Protein 3L7X (pdb70)

CATH classification: 3.30.428.10

Nearest PDB structures (foldseek):
  3l7x-assembly1_A-2  TM=1.004E+00  e=4.216E-31  Streptococcus mutans UA159
  1y23-assembly3_E  TM=9.661E-01  e=1.108E-16  Bacillus subtilis
  3imi-assembly2_C  TM=9.534E-01  e=1.727E-16  Bacillus anthracis str. 'Ames Ancestor'
  3ksv-assembly1_A-2  TM=8.614E-01  e=6.954E-13  Leishmania major
  2fit-assembly1_A-2  TM=7.431E-01  e=1.059E-08  Homo sapiens

InterPro domains:
  IPR001310 Histidine triad (HIT) protein [PR00332] (5-21)
  IPR001310 Histidine triad (HIT) protein [PR00332] (26-44)
  IPR001310 Histidine triad (HIT) protein [PR00332] (93-103)
  IPR001310 Histidine triad (HIT) protein [PTHR46648] (2-137)
  IPR011146 HIT-like domain [PF01230] (12-106)
  IPR011146 HIT-like domain [PS51084] (5-112)
  IPR036265 HIT-like superfamily [G3DSA:3.30.428.10] (1-139)
  IPR036265 HIT-like superfamily [SSF54197] (1-133)
  IPR039384 HINT family [cd01277] (3-105)

Organism: Streptococcus mutans serotype c (strain ATCC 700610 / UA159) (NCBI:txid210007)

B-factor: mean 28.91, std 10.91, range [12.75, 95.83]

Radius of gyration: 17.84 Å; Cα contacts (8 Å, |Δi|>4): 222; chains: 1; bounding box: 44×39×43 Å

Structure (mmCIF, N/CA/C/O backbone):
data_3L7X
#
_entry.id   3L7X
#
_cell.length_a   53.348
_cell.length_b   53.348
_cell.length_c   141.059
_cell.angle_alpha   90.00
_cell.angle_beta   90.00
_cell.angle_gamma   90.00
#
_symmetry.space_group_name_H-M   'P 41 21 2'
#
loop_
_entity.id
_entity.type
_entity.pdbx_description
1 polymer 'Putative Hit-like protein involved in cell-cycle regulation'
2 non-polymer 'ZINC ION'
3 non-polymer 'SODIUM ION'
4 water water
#
loop_
_atom_site.group_PDB
_atom_site.id
_atom_site.type_symbol
_atom_site.label_atom_id
_atom_site.label_alt_id
_atom_site.label_comp_id
_atom_site.label_asym_id
_atom_site.label_entity_id
_atom_site.label_seq_id
_atom_site.pdbx_PDB_ins_code
_atom_site.Cartn_x
_atom_site.Cartn_y
_atom_site.Cartn_z
_atom_site.occupancy
_atom_site.B_iso_or_equiv
_atom_site.auth_seq_id
_atom_site.auth_comp_id
_atom_site.auth_asym_id
_atom_site.auth_atom_id
_atom_site.pdbx_PDB_model_num
ATOM 1 N N . LEU A 1 14 ? 2.738 -27.533 -9.157 1.00 53.50 -20 LEU A N 1
ATOM 2 C CA . LEU A 1 14 ? 2.629 -26.127 -9.533 1.00 46.35 -20 LEU A CA 1
ATOM 3 C C . LEU A 1 14 ? 2.399 -25.936 -11.062 1.00 41.74 -20 LEU A C 1
ATOM 4 O O . LEU A 1 14 ? 2.717 -26.820 -11.882 1.00 44.69 -20 LEU A O 1
ATOM 6 N N . VAL A 1 15 ? 1.805 -24.783 -11.388 1.00 33.39 -19 VAL A N 1
ATOM 7 C CA . VAL A 1 15 ? 1.488 -24.340 -12.747 1.00 39.25 -19 VAL A CA 1
ATOM 8 C C . VAL A 1 15 ? 2.780 -24.023 -13.516 1.00 38.22 -19 VAL A C 1
ATOM 9 O O . VAL A 1 15 ? 3.777 -23.585 -12.925 1.00 34.71 -19 VAL A O 1
ATOM 13 N N . PRO A 1 16 ? 2.805 -24.312 -14.824 1.00 31.82 -18 PRO A N 1
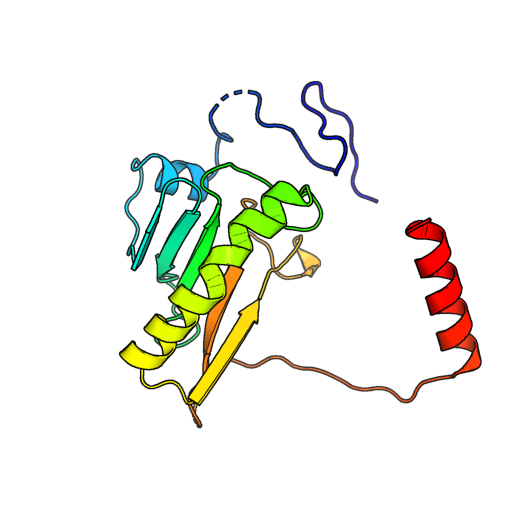ATOM 14 C CA . PRO A 1 16 ? 4.072 -24.113 -15.572 1.00 26.95 -18 PRO A CA 1
ATOM 15 C C . PRO A 1 16 ? 4.398 -22.605 -15.641 1.00 25.87 -18 PRO A C 1
ATOM 16 O O . PRO A 1 16 ? 3.530 -21.729 -15.662 1.00 23.81 -18 PRO A O 1
ATOM 20 N N . ARG A 1 17 ? 5.701 -22.342 -15.723 1.00 29.19 -17 ARG A N 1
ATOM 21 C CA . ARG A 1 17 ? 6.175 -21.007 -15.845 1.00 27.92 -17 ARG A CA 1
ATOM 22 C C . ARG A 1 17 ? 6.980 -21.029 -17.161 1.00 25.88 -17 ARG A C 1
ATOM 23 O O . ARG A 1 17 ? 7.322 -22.092 -17.755 1.00 31.11 -17 ARG A O 1
ATOM 31 N N . GLY A 1 18 ? 7.437 -19.870 -17.528 1.00 31.58 -16 GLY A N 1
ATOM 32 C CA . GLY A 1 18 ? 8.381 -19.902 -18.629 1.00 28.50 -16 GLY A CA 1
ATOM 33 C C . GLY A 1 18 ? 7.779 -19.079 -19.767 1.00 29.35 -16 GLY A C 1
ATOM 34 O O . GLY A 1 18 ? 6.856 -19.517 -20.458 1.00 27.49 -16 GLY A O 1
ATOM 35 N N . SER A 1 19 ? 8.283 -17.850 -19.891 1.00 26.80 -15 SER A N 1
ATOM 36 C CA . SER A 1 19 ? 7.832 -16.862 -20.899 1.00 25.72 -15 SER A CA 1
ATOM 37 C C . SER A 1 19 ? 8.947 -15.867 -21.147 1.00 25.24 -15 SER A C 1
ATOM 38 O O . SER A 1 19 ? 9.701 -15.513 -20.191 1.00 27.76 -15 SER A O 1
ATOM 41 N N . HIS A 1 20 ? 8.969 -15.273 -22.344 1.00 25.66 -14 HIS A N 1
ATOM 42 C CA . HIS A 1 20 ? 9.908 -14.200 -22.532 1.00 26.76 -14 HIS A CA 1
ATOM 43 C C . HIS A 1 20 ? 9.486 -12.960 -21.683 1.00 26.14 -14 HIS A C 1
ATOM 44 O O . HIS A 1 20 ? 10.285 -11.996 -21.566 1.00 28.46 -14 HIS A O 1
ATOM 51 N N . MET A 1 21 ? 8.243 -12.983 -21.187 1.00 24.68 -13 MET A N 1
ATOM 52 C CA . MET A 1 21 ? 7.755 -11.896 -20.346 1.00 28.54 -13 MET A CA 1
ATOM 53 C C . MET A 1 21 ? 7.520 -12.345 -18.934 1.00 33.98 -13 MET A C 1
ATOM 54 O O . MET A 1 21 ? 6.669 -11.796 -18.231 1.00 30.30 -13 MET A O 1
ATOM 59 N N . ALA A 1 22 ? 8.289 -13.317 -18.485 1.00 29.46 -12 ALA A N 1
ATOM 60 C CA . ALA A 1 22 ? 8.078 -13.872 -17.140 1.00 29.21 -12 ALA A CA 1
ATOM 61 C C . ALA A 1 22 ? 8.186 -12.787 -16.067 1.00 29.51 -12 ALA A C 1
ATOM 62 O O . ALA A 1 22 ? 9.032 -11.856 -16.150 1.00 29.98 -12 ALA A O 1
ATOM 64 N N . SER A 1 23 ? 7.290 -12.913 -15.087 1.00 28.87 -11 SER A N 1
ATOM 65 C CA . SER A 1 23 ? 7.349 -12.101 -13.866 1.00 30.59 -11 SER A CA 1
ATOM 66 C C . SER A 1 23 ? 7.994 -12.877 -12.694 1.00 31.89 -11 SER A C 1
ATOM 67 O O . SER A 1 23 ? 7.686 -14.057 -12.436 1.00 31.12 -11 SER A O 1
ATOM 70 N N . MET A 1 24 ? 8.841 -12.175 -11.940 1.00 33.13 -10 MET A N 1
ATOM 71 C CA . MET A 1 24 ? 9.402 -12.745 -10.714 1.00 39.31 -10 MET A CA 1
ATOM 72 C C . MET A 1 24 ? 8.388 -13.322 -9.710 1.00 36.18 -10 MET A C 1
ATOM 73 O O . MET A 1 24 ? 8.729 -14.248 -8.948 1.00 33.12 -10 MET A O 1
ATOM 75 N N . THR A 1 25 ? 7.173 -12.772 -9.684 1.00 29.25 -9 THR A N 1
ATOM 76 C CA . THR A 1 25 ? 6.162 -13.172 -8.699 1.00 27.47 -9 THR A CA 1
ATOM 77 C C . THR A 1 25 ? 5.107 -14.113 -9.292 1.00 32.17 -9 THR A C 1
ATOM 78 O O . THR A 1 25 ? 4.047 -14.323 -8.702 1.00 31.61 -9 THR A O 1
ATOM 82 N N . GLY A 1 26 ? 5.387 -14.655 -10.487 1.00 31.97 -8 GLY A N 1
ATOM 83 C CA . GLY A 1 26 ? 4.423 -15.549 -11.120 1.00 27.45 -8 GLY A CA 1
ATOM 84 C C . GLY A 1 26 ? 3.784 -14.830 -12.284 1.00 29.77 -8 GLY A C 1
ATOM 85 O O . GLY A 1 26 ? 3.608 -13.590 -12.247 1.00 26.91 -8 GLY A O 1
ATOM 86 N N . GLY A 1 27 ? 3.431 -15.573 -13.331 1.00 27.86 -7 GLY A N 1
ATOM 87 C CA . GLY A 1 27 ? 2.650 -14.936 -14.381 1.00 31.31 -7 GLY A CA 1
ATOM 88 C C . GLY A 1 27 ? 3.551 -14.148 -15.327 1.00 32.21 -7 GLY A C 1
ATOM 89 O O . GLY A 1 27 ? 4.708 -14.464 -15.471 1.00 31.32 -7 GLY A O 1
ATOM 90 N N . GLN A 1 28 ? 3.017 -13.118 -15.962 1.00 28.90 -6 GLN A N 1
ATOM 91 C CA . GLN A 1 28 ? 3.761 -12.419 -16.999 1.00 26.53 -6 GLN A CA 1
ATOM 92 C C . GLN A 1 28 ? 3.823 -11.004 -16.531 1.00 26.87 -6 GLN A C 1
ATOM 93 O O . GLN A 1 28 ? 2.883 -10.528 -15.838 1.00 29.05 -6 GLN A O 1
ATOM 99 N N . GLN A 1 29 ? 4.919 -10.330 -16.843 1.00 27.64 -5 GLN A N 1
ATOM 100 C CA . GLN A 1 29 ? 4.950 -8.879 -16.738 1.00 35.08 -5 GLN A CA 1
ATOM 101 C C . GLN A 1 29 ? 4.212 -8.403 -17.965 1.00 37.38 -5 GLN A C 1
ATOM 102 O O . GLN A 1 29 ? 4.235 -9.091 -19.006 1.00 31.50 -5 GLN A O 1
ATOM 108 N N . MET A 1 30 ? 3.634 -7.206 -17.903 1.00 42.24 -4 MET A N 1
ATOM 109 C CA . MET A 1 30 ? 3.062 -6.576 -19.119 1.00 40.58 -4 MET A CA 1
ATOM 110 C C . MET A 1 30 ? 4.088 -5.859 -20.043 1.00 51.46 -4 MET A C 1
ATOM 111 O O . MET A 1 30 ? 4.708 -4.874 -19.652 1.00 50.25 -4 MET A O 1
ATOM 116 N N . GLY A 1 31 ? 4.253 -6.356 -21.273 1.00 51.16 -3 GLY A N 1
ATOM 117 C CA . GLY A 1 31 ? 5.238 -5.798 -22.196 1.00 52.01 -3 GLY A CA 1
ATOM 118 C C . GLY A 1 31 ? 4.639 -4.982 -23.338 1.00 55.32 -3 GLY A C 1
ATOM 119 O O . GLY A 1 31 ? 3.411 -4.823 -23.423 1.00 58.77 -3 GLY A O 1
ATOM 120 N N . GLY A 1 33 ? 1.097 -3.261 -23.104 1.00 67.16 -1 GLY A N 1
ATOM 121 C CA . GLY A 1 33 ? 0.117 -2.236 -22.791 1.00 65.77 -1 GLY A CA 1
ATOM 122 C C . GLY A 1 33 ? -1.140 -2.828 -22.177 1.00 62.11 -1 GLY A C 1
ATOM 123 O O . GLY A 1 33 ? -1.740 -2.267 -21.252 1.00 66.74 -1 GLY A O 1
ATOM 124 N N . SER A 1 34 ? -1.555 -3.967 -22.712 1.00 51.12 0 SER A N 1
ATOM 125 C CA . SER A 1 34 ? -2.645 -4.730 -22.125 1.00 46.12 0 SER A CA 1
ATOM 126 C C . SER A 1 34 ? -2.560 -6.203 -22.559 1.00 35.03 0 SER A C 1
ATOM 127 O O . SER A 1 34 ? -1.816 -6.556 -23.479 1.00 34.17 0 SER A O 1
ATOM 130 N N . MET A 1 35 ? -3.254 -7.072 -21.836 1.00 31.41 1 MET A N 1
ATOM 131 C CA . MET A 1 35 ? -3.331 -8.467 -22.214 1.00 29.35 1 MET A CA 1
ATOM 132 C C . MET A 1 35 ? -4.370 -8.611 -23.348 1.00 29.63 1 MET A C 1
ATOM 133 O O . MET A 1 35 ? -5.468 -8.048 -23.285 1.00 29.05 1 MET A O 1
ATOM 138 N N . ASN A 1 36 ? -4.053 -9.354 -24.406 1.00 26.07 2 ASN A N 1
ATOM 139 C CA . ASN A 1 36 ? -5.078 -9.593 -25.406 1.00 25.80 2 ASN A CA 1
ATOM 140 C C . ASN A 1 36 ? -6.117 -10.595 -24.910 1.00 28.16 2 ASN A C 1
ATOM 141 O O . ASN A 1 36 ? -5.821 -11.392 -23.998 1.00 27.83 2 ASN A O 1
ATOM 146 N N . ASP A 1 37 ? -7.301 -10.575 -25.541 1.00 26.15 3 ASP A N 1
ATOM 147 C CA . ASP A 1 37 ? -8.408 -11.466 -25.183 1.00 26.85 3 ASP A CA 1
ATOM 148 C C . ASP A 1 37 ? -8.761 -11.319 -23.690 1.00 26.33 3 ASP A C 1
ATOM 149 O O . ASP A 1 37 ? -9.116 -12.316 -23.016 1.00 26.56 3 ASP A O 1
ATOM 154 N N . CYS A 1 38 ? -8.555 -10.125 -23.161 1.00 23.84 4 CYS A N 1
ATOM 155 C CA . CYS A 1 38 ? -8.961 -9.875 -21.772 1.00 19.93 4 CYS A CA 1
ATOM 156 C C . CYS A 1 38 ? -10.101 -8.874 -21.653 1.00 23.32 4 CYS A C 1
ATOM 157 O O . CYS A 1 38 ? -9.924 -7.679 -21.902 1.00 24.46 4 CYS A O 1
ATOM 160 N N . LEU A 1 39 ? -11.277 -9.374 -21.270 1.00 22.75 5 LEU A N 1
ATOM 161 C CA . LEU A 1 39 ? -12.472 -8.526 -21.209 1.00 28.00 5 LEU A CA 1
ATOM 162 C C . LEU A 1 39 ? -12.256 -7.312 -20.267 1.00 23.53 5 LEU A C 1
ATOM 163 O O . LEU A 1 39 ? -12.706 -6.188 -20.565 1.00 23.76 5 LEU A O 1
ATOM 168 N N . PHE A 1 40 ? -11.575 -7.542 -19.142 1.00 21.63 6 PHE A N 1
ATOM 169 C CA . PHE A 1 40 ? -11.369 -6.462 -18.178 1.00 19.97 6 PHE A CA 1
ATOM 170 C C . PHE A 1 40 ? -10.392 -5.393 -18.701 1.00 21.34 6 PHE A C 1
ATOM 171 O O . PHE A 1 40 ? -10.582 -4.223 -18.424 1.00 22.52 6 PHE A O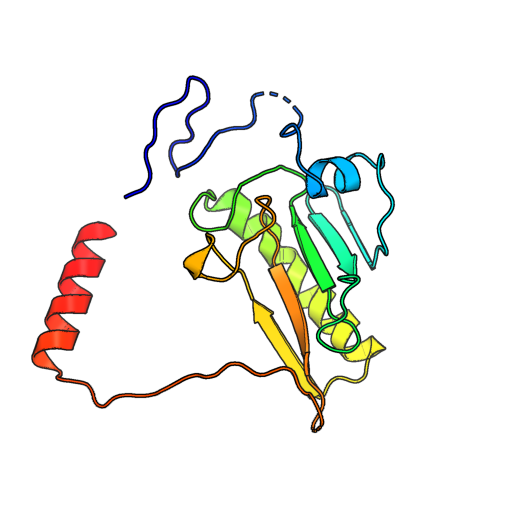 1
ATOM 179 N N . CYS A 1 41 ? -9.382 -5.815 -19.483 1.00 20.54 7 CYS A N 1
ATOM 180 C CA . CYS A 1 41 ? -8.482 -4.856 -20.136 1.00 22.58 7 CYS A CA 1
ATOM 181 C C . CYS A 1 41 ? -9.295 -4.021 -21.135 1.00 26.15 7 CYS A C 1
ATOM 182 O O . CYS A 1 41 ? -9.081 -2.795 -21.263 1.00 25.86 7 CYS A O 1
ATOM 185 N N . LYS A 1 42 ? -10.217 -4.681 -21.828 1.00 25.07 8 LYS A N 1
ATOM 186 C CA . LYS A 1 42 ? -11.053 -3.942 -22.790 1.00 27.57 8 LYS A CA 1
ATOM 187 C C . LYS A 1 42 ? -11.965 -2.949 -22.080 1.00 29.01 8 LYS A C 1
ATOM 188 O O . LYS A 1 42 ? -12.143 -1.824 -22.521 1.00 29.42 8 LYS A O 1
ATOM 194 N N . ILE A 1 43 ? -12.492 -3.338 -20.919 1.00 25.68 9 ILE A N 1
ATOM 195 C CA . ILE A 1 43 ? -13.199 -2.373 -20.095 1.00 25.69 9 ILE A CA 1
ATOM 196 C C . ILE A 1 43 ? -12.352 -1.184 -19.594 1.00 26.13 9 ILE A C 1
ATOM 197 O O . ILE A 1 43 ? -12.773 -0.035 -19.693 1.00 28.65 9 ILE A O 1
ATOM 202 N N . VAL A 1 44 ? -11.151 -1.457 -19.087 1.00 22.00 10 VAL A N 1
ATOM 203 C CA . VAL A 1 44 ? -10.200 -0.422 -18.723 1.00 23.99 10 VAL A CA 1
ATOM 204 C C . VAL A 1 44 ? -9.883 0.528 -19.881 1.00 29.44 10 VAL A C 1
ATOM 205 O O . VAL A 1 44 ? -9.748 1.723 -19.666 1.00 33.52 10 VAL A O 1
ATOM 209 N N . ALA A 1 45 ? -9.767 -0.029 -21.074 1.00 28.16 11 ALA A N 1
ATOM 210 C CA . ALA A 1 45 ? -9.395 0.752 -22.283 1.00 28.28 11 ALA A CA 1
ATOM 211 C C . ALA A 1 45 ? -10.596 1.587 -22.752 1.00 36.32 11 ALA A C 1
ATOM 212 O O . ALA A 1 45 ? -10.457 2.497 -23.585 1.00 39.86 11 ALA A O 1
ATOM 214 N N . GLY A 1 46 ? -11.785 1.281 -22.245 1.00 32.61 12 GLY A N 1
ATOM 215 C CA . GLY A 1 46 ? -12.985 2.004 -22.634 1.00 35.86 12 GLY A CA 1
ATOM 216 C C . GLY A 1 46 ? -13.586 1.435 -23.930 1.00 36.96 12 GLY A C 1
ATOM 217 O O . GLY A 1 46 ? -14.518 2.027 -24.522 1.00 38.54 12 GLY A O 1
ATOM 218 N N . ASP A 1 47 ? -13.091 0.281 -24.373 1.00 35.57 13 ASP A N 1
ATOM 219 C CA . ASP A 1 47 ? -13.589 -0.349 -25.614 1.00 33.53 13 ASP A CA 1
ATOM 220 C C . ASP A 1 47 ? -14.945 -1.018 -25.400 1.00 36.69 13 ASP A C 1
ATOM 221 O O . ASP A 1 47 ? -15.765 -1.100 -26.319 1.00 34.79 13 ASP A O 1
ATOM 226 N N . ILE A 1 48 ? -15.155 -1.512 -24.171 1.00 33.73 14 ILE A N 1
ATOM 227 C CA . ILE A 1 48 ? -16.387 -2.176 -23.755 1.00 33.96 14 ILE A CA 1
ATOM 228 C C . ILE A 1 48 ? -16.906 -1.434 -22.509 1.00 29.69 14 ILE A C 1
ATOM 229 O O . ILE A 1 48 ? -16.106 -1.070 -21.656 1.00 29.21 14 ILE A O 1
ATOM 234 N N . PRO A 1 49 ? -18.225 -1.185 -22.430 1.00 32.08 15 PRO A N 1
ATOM 235 C CA . PRO A 1 49 ? -18.843 -0.376 -21.393 1.00 31.57 15 PRO A CA 1
ATOM 236 C C . PRO A 1 49 ? -18.983 -1.199 -20.101 1.00 24.94 15 PRO A C 1
ATOM 237 O O . PRO A 1 49 ? -19.020 -2.429 -20.111 1.00 27.58 15 PRO A O 1
ATOM 241 N N . SER A 1 50 ? -19.040 -0.477 -19.001 1.00 26.31 16 SER A N 1
ATOM 242 C CA . SER A 1 50 ? -19.213 -1.141 -17.690 1.00 25.23 16 SER A CA 1
ATOM 243 C C . SER A 1 50 ? -20.056 -0.212 -16.837 1.00 28.25 16 SER A C 1
ATOM 244 O O . SER A 1 50 ? -20.192 0.979 -17.158 1.00 30.29 16 SER A O 1
ATOM 247 N N . SER A 1 51 ? -20.670 -0.739 -15.771 1.00 26.42 17 SER A N 1
ATOM 248 C CA . SER A 1 51 ? -21.471 0.110 -14.899 1.00 29.16 17 SER A CA 1
ATOM 249 C C . SER A 1 51 ? -20.589 0.664 -13.807 1.00 28.50 17 SER A C 1
ATOM 250 O O . SER A 1 51 ? -20.554 0.088 -12.721 1.00 24.86 17 SER A O 1
ATOM 253 N N . LYS A 1 52 ? -19.921 1.781 -14.068 1.00 30.70 18 LYS A N 1
ATOM 254 C CA . LYS A 1 52 ? -18.831 2.261 -13.238 1.00 33.10 18 LYS A CA 1
ATOM 255 C C . LYS A 1 52 ? -19.318 2.902 -11.949 1.00 32.57 18 LYS A C 1
ATOM 256 O O . LYS A 1 52 ? -20.343 3.630 -11.903 1.00 34.64 18 LYS A O 1
ATOM 262 N N . VAL A 1 53 ? -18.583 2.613 -10.894 1.00 27.38 19 VAL A N 1
ATOM 263 C CA . VAL A 1 53 ? -18.862 3.243 -9.601 1.00 31.37 19 VAL A CA 1
ATOM 264 C C . VAL A 1 53 ? -17.687 4.062 -9.063 1.00 33.24 19 VAL A C 1
ATOM 265 O O . VAL A 1 53 ? -17.872 4.967 -8.260 1.00 35.73 19 VAL A O 1
ATOM 269 N N . TYR A 1 54 ? -16.480 3.753 -9.515 1.00 31.06 20 TYR A N 1
ATOM 270 C CA . TYR A 1 54 ? -15.279 4.447 -9.054 1.00 31.26 20 TYR A CA 1
ATOM 271 C C . TYR A 1 54 ? -14.158 4.231 -10.044 1.00 32.35 20 TYR A C 1
ATOM 272 O O . TYR A 1 54 ? -14.038 3.135 -10.611 1.00 27.93 20 TYR A O 1
ATOM 281 N N . GLU A 1 55 ? -13.322 5.250 -10.223 1.00 30.53 21 GLU A N 1
ATOM 282 C CA . GLU A 1 55 ? -12.159 5.136 -11.096 1.00 31.89 21 GLU A CA 1
ATOM 283 C C . GLU A 1 55 ? -11.080 6.118 -10.610 1.00 36.80 21 GLU A C 1
ATOM 284 O O . GLU A 1 55 ? -11.389 7.259 -10.238 1.00 35.83 21 GLU A O 1
ATOM 290 N N . ASP A 1 56 ? -9.830 5.675 -10.606 1.00 33.63 22 ASP A N 1
ATOM 291 C CA . ASP A 1 56 ? -8.718 6.610 -10.462 1.00 35.80 22 ASP A CA 1
ATOM 292 C C . ASP A 1 56 ? -7.566 6.150 -11.345 1.00 40.81 22 ASP A C 1
ATOM 293 O O . ASP A 1 56 ? -7.761 5.321 -12.230 1.00 35.92 22 ASP A O 1
ATOM 298 N N . GLU A 1 57 ? -6.374 6.678 -11.113 1.00 45.19 23 GLU A N 1
ATOM 299 C CA . GLU A 1 57 ? -5.242 6.351 -11.964 1.00 47.57 23 GLU A CA 1
ATOM 300 C C . GLU A 1 57 ? -4.879 4.855 -11.952 1.00 42.43 23 GLU A C 1
ATOM 301 O O . GLU A 1 57 ? -4.373 4.326 -12.969 1.00 40.97 23 GLU A O 1
ATOM 303 N N . ASP A 1 58 ? -5.126 4.180 -10.828 1.00 39.39 24 ASP A N 1
ATOM 304 C CA . ASP A 1 58 ? -4.677 2.810 -10.689 1.00 41.13 24 ASP A CA 1
ATOM 305 C C . ASP A 1 58 ? -5.775 1.764 -10.766 1.00 33.75 24 ASP A C 1
ATOM 306 O O . ASP A 1 58 ? -5.475 0.610 -11.037 1.00 28.99 24 ASP A O 1
ATOM 311 N N . VAL A 1 59 ? -7.000 2.173 -10.448 1.00 28.13 25 VAL A N 1
ATOM 312 C CA . VAL A 1 59 ? -8.094 1.235 -10.173 1.00 24.12 25 VAL A CA 1
ATOM 313 C C . VAL A 1 59 ? -9.423 1.616 -10.856 1.00 26.20 25 VAL A C 1
ATOM 314 O O . VAL A 1 59 ? -9.712 2.776 -11.038 1.00 30.35 25 VAL A O 1
ATOM 318 N N . LEU A 1 60 ? -10.222 0.622 -11.232 1.00 24.18 26 LEU A N 1
ATOM 319 C CA . LEU A 1 60 ? -11.568 0.806 -11.747 1.00 21.39 26 LEU A CA 1
ATOM 320 C C . LEU A 1 60 ? -12.515 -0.132 -10.984 1.00 22.75 26 LEU A C 1
ATOM 321 O O . LEU A 1 60 ? -12.221 -1.333 -10.792 1.00 23.71 26 LEU A O 1
ATOM 326 N N . ALA A 1 61 ? -13.679 0.391 -10.569 1.00 22.87 27 ALA A N 1
ATOM 327 C CA . ALA A 1 61 ? -14.670 -0.478 -9.899 1.00 20.11 27 ALA A CA 1
ATOM 328 C C . ALA A 1 61 ? -15.970 -0.318 -10.662 1.00 23.79 27 ALA A C 1
ATOM 329 O O . ALA A 1 61 ? -16.326 0.796 -11.041 1.00 27.17 27 ALA A O 1
ATOM 331 N N . PHE A 1 62 ? -16.668 -1.416 -10.913 1.00 21.12 28 PHE A N 1
ATOM 332 C CA . PHE A 1 62 ? -17.954 -1.354 -11.623 1.00 20.32 28 PHE A CA 1
ATOM 333 C C . PHE A 1 62 ? -18.865 -2.420 -11.029 1.00 22.03 28 PHE A C 1
ATOM 334 O O . PHE A 1 62 ? -18.385 -3.363 -10.368 1.00 20.91 28 PHE A O 1
ATOM 342 N N . LEU A 1 63 ? -20.180 -2.254 -11.173 1.00 22.67 29 LEU A N 1
ATOM 343 C CA . LEU A 1 63 ? -21.107 -3.290 -10.701 1.00 21.74 29 LEU A CA 1
ATOM 344 C C . LEU A 1 63 ? -20.892 -4.595 -11.474 1.00 20.75 29 LEU A C 1
ATOM 345 O O . LEU A 1 63 ? -20.742 -4.610 -12.700 1.00 21.89 29 LEU A O 1
ATOM 350 N N . ASP A 1 64 ? -20.909 -5.713 -10.738 1.00 20.73 30 ASP A N 1
ATOM 351 C CA . ASP A 1 64 ? -20.903 -7.002 -11.415 1.00 20.89 30 ASP A CA 1
ATOM 352 C C . ASP A 1 64 ? -22.293 -7.230 -12.007 1.00 22.15 30 ASP A C 1
ATOM 353 O O . ASP A 1 64 ? -23.291 -7.175 -11.313 1.00 20.48 30 ASP A O 1
ATOM 358 N N . ILE A 1 65 ? -22.383 -7.416 -13.328 1.00 20.08 31 ILE A N 1
ATOM 359 C CA . ILE A 1 65 ? -23.653 -7.499 -13.946 1.00 23.44 31 ILE A CA 1
ATOM 360 C C . ILE A 1 65 ? -24.550 -8.611 -13.451 1.00 19.35 31 ILE A C 1
ATOM 361 O O . ILE A 1 65 ? -25.787 -8.503 -13.551 1.00 22.98 31 ILE A O 1
ATOM 366 N N . SER A 1 66 ? -23.952 -9.631 -12.817 1.00 19.78 32 SER A N 1
ATOM 367 C CA . SER A 1 66 ? -24.753 -10.769 -12.339 1.00 19.37 32 SER A CA 1
ATOM 368 C C . SER A 1 66 ? -25.370 -10.497 -10.953 1.00 18.77 32 SER A C 1
ATOM 369 O O . SER A 1 66 ? -26.228 -11.254 -10.506 1.00 19.94 32 SER A O 1
ATOM 372 N N . GLN A 1 67 ? -24.886 -9.460 -10.295 1.00 18.96 33 GLN A N 1
ATOM 373 C CA . GLN A 1 67 ? -25.444 -8.974 -8.987 1.00 20.36 33 GLN A CA 1
ATOM 374 C C . GLN A 1 67 ? -25.742 -10.126 -8.003 1.00 16.87 33 GLN A C 1
ATOM 375 O O . GLN A 1 67 ? -26.948 -10.439 -7.709 1.00 20.10 33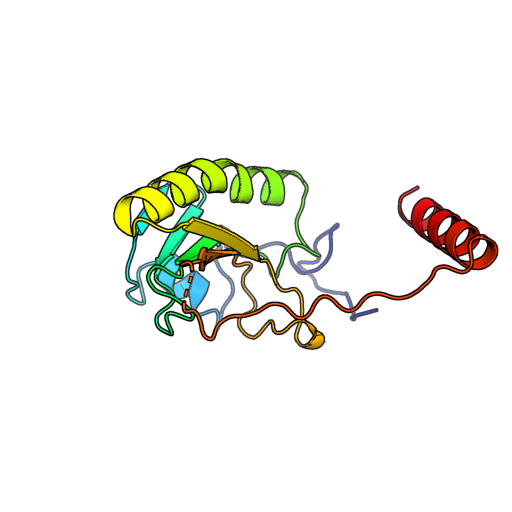 GLN A O 1
ATOM 381 N N . ALA A 1 68 ? -24.678 -10.776 -7.535 1.00 18.05 34 ALA A N 1
ATOM 382 C CA . ALA A 1 68 ? -24.860 -11.910 -6.591 1.00 18.91 34 ALA A CA 1
ATOM 383 C C . ALA A 1 68 ? -25.714 -11.391 -5.433 1.00 21.12 34 ALA A C 1
ATOM 384 O O . ALA A 1 68 ? -26.581 -12.123 -4.924 1.00 19.89 34 ALA A O 1
ATOM 386 N N . THR A 1 69 ? -25.450 -10.139 -5.026 1.00 17.35 35 THR A N 1
ATOM 387 C CA . THR A 1 69 ? -26.375 -9.431 -4.151 1.00 17.57 35 THR A CA 1
ATOM 388 C C . THR A 1 69 ? -26.450 -8.015 -4.656 1.00 22.02 35 THR A C 1
ATOM 389 O O . THR A 1 69 ? -25.713 -7.633 -5.558 1.00 21.68 35 THR A O 1
ATOM 393 N N . LYS A 1 70 ? -27.366 -7.245 -4.068 1.00 22.00 36 LYS A N 1
ATOM 394 C CA . LYS A 1 70 ? -27.607 -5.889 -4.538 1.00 23.43 36 LYS A CA 1
ATOM 395 C C . LYS A 1 70 ? -26.363 -5.023 -4.296 1.00 22.49 36 LYS A C 1
ATOM 396 O O . LYS A 1 70 ? -25.894 -4.902 -3.159 1.00 22.19 36 LYS A O 1
ATOM 402 N N . GLY A 1 71 ? -25.783 -4.458 -5.356 1.00 24.05 37 GLY A N 1
ATOM 403 C CA . GLY A 1 71 ? -24.576 -3.683 -5.181 1.00 22.22 37 GLY A CA 1
ATOM 404 C C . GLY A 1 71 ? -23.287 -4.436 -5.337 1.00 19.59 37 GLY A C 1
ATOM 405 O O . GLY A 1 71 ? -22.241 -3.850 -5.187 1.00 20.32 37 GLY A O 1
ATOM 406 N N . HIS A 1 72 ? -23.356 -5.721 -5.687 1.00 19.58 38 HIS A N 1
ATOM 407 C CA . HIS A 1 72 ? -22.157 -6.555 -5.896 1.00 22.02 38 HIS A CA 1
ATOM 408 C C . HIS A 1 72 ? -21.289 -5.800 -6.899 1.00 19.46 38 HIS A C 1
ATOM 409 O O . HIS A 1 72 ? -21.770 -5.429 -8.014 1.00 19.11 38 HIS A O 1
ATOM 416 N N . THR A 1 73 ? -20.007 -5.573 -6.517 1.00 18.05 39 THR A N 1
ATOM 417 C CA . THR A 1 73 ? -19.099 -4.712 -7.316 1.00 19.09 39 THR A CA 1
ATOM 418 C C . THR A 1 73 ? -17.790 -5.437 -7.506 1.00 16.99 39 THR A C 1
ATOM 419 O O . THR A 1 73 ? -17.383 -6.202 -6.591 1.00 16.99 39 THR A O 1
ATOM 423 N N . LEU A 1 74 ? -17.099 -5.215 -8.648 1.00 18.01 40 LEU A N 1
ATOM 424 C CA . LEU A 1 74 ? -15.760 -5.733 -8.795 1.00 15.80 40 LEU A CA 1
ATOM 425 C C . LEU A 1 74 ? -14.846 -4.520 -8.785 1.00 17.50 40 LEU A C 1
ATOM 426 O O . LEU A 1 74 ? -15.143 -3.487 -9.422 1.00 19.57 40 LEU A O 1
ATOM 431 N N . VAL A 1 75 ? -13.728 -4.652 -8.073 1.00 17.16 41 VAL A N 1
ATOM 432 C CA . VAL A 1 75 ? -12.664 -3.621 -8.117 1.00 17.03 41 VAL A CA 1
ATOM 433 C C . VAL A 1 75 ? -11.457 -4.245 -8.796 1.00 16.80 41 VAL A C 1
ATOM 434 O O . VAL A 1 75 ? -11.015 -5.323 -8.411 1.00 16.85 41 VAL A O 1
ATOM 438 N N . ILE A 1 76 ? -10.995 -3.610 -9.889 1.00 17.46 42 ILE A N 1
ATOM 439 C CA . ILE A 1 76 ? -9.869 -4.175 -10.643 1.00 17.88 42 ILE A CA 1
ATOM 440 C C . ILE A 1 76 ? -8.710 -3.214 -10.786 1.00 18.73 42 ILE A C 1
ATOM 441 O O . ILE A 1 76 ? -8.907 -2.023 -10.800 1.00 21.64 42 ILE A O 1
ATOM 446 N N . PRO A 1 77 ? -7.487 -3.738 -10.893 1.00 22.79 43 PRO A N 1
ATOM 447 C CA . PRO A 1 77 ? -6.393 -2.804 -11.238 1.00 22.45 43 PRO A CA 1
ATOM 448 C C . PRO A 1 77 ? -6.461 -2.452 -12.721 1.00 25.84 43 PRO A C 1
ATOM 449 O O . PRO A 1 77 ? -6.843 -3.300 -13.485 1.00 21.00 43 PRO A O 1
ATOM 453 N N . LYS A 1 78 ? -6.110 -1.231 -13.086 1.00 23.06 44 LYS A N 1
ATOM 454 C CA . LYS A 1 78 ? -5.998 -0.889 -14.502 1.00 24.28 44 LYS A CA 1
ATOM 455 C C . LYS A 1 78 ? -4.855 -1.649 -15.162 1.00 27.90 44 LYS A C 1
ATOM 456 O O . LYS A 1 78 ? -4.949 -2.010 -16.331 1.00 28.34 44 LYS A O 1
ATOM 462 N N . GLU A 1 79 ? -3.760 -1.831 -14.436 1.00 24.31 45 GLU A N 1
ATOM 463 C CA . GLU A 1 79 ? -2.673 -2.664 -14.898 1.00 27.49 45 GLU A CA 1
ATOM 464 C C . GLU A 1 79 ? -3.062 -4.146 -14.794 1.00 26.12 45 GLU A C 1
ATOM 465 O O . GLU A 1 79 ? -3.440 -4.613 -13.703 1.00 26.46 45 GLU A O 1
ATOM 471 N N . HIS A 1 80 ? -2.968 -4.874 -15.898 1.00 25.78 46 HIS A N 1
ATOM 472 C CA . HIS A 1 80 ? -3.351 -6.278 -15.904 1.00 23.45 46 HIS A CA 1
ATOM 473 C C . HIS A 1 80 ? -2.375 -7.090 -15.040 1.00 21.13 46 HIS A C 1
ATOM 474 O O . HIS A 1 80 ? -1.154 -6.950 -15.121 1.00 22.83 46 HIS A O 1
ATOM 481 N N . VAL A 1 81 ? -2.960 -7.937 -14.189 1.00 20.08 47 VAL A N 1
ATOM 482 C CA . VAL A 1 81 ? -2.259 -9.008 -13.534 1.00 20.62 47 VAL A CA 1
ATOM 483 C C . VAL A 1 81 ? -3.247 -10.152 -13.352 1.00 22.41 47 VAL A C 1
ATOM 484 O O . VAL A 1 81 ? -4.438 -9.905 -13.280 1.00 20.92 47 VAL A O 1
ATOM 488 N N . ARG A 1 82 ? -2.791 -11.400 -13.311 1.00 19.12 48 ARG A N 1
ATOM 489 C CA . ARG A 1 82 ? -3.757 -12.509 -13.428 1.00 17.83 48 ARG A CA 1
ATOM 490 C C . ARG A 1 82 ? -4.704 -12.595 -12.190 1.00 20.67 48 ARG A C 1
ATOM 491 O O . ARG A 1 82 ? -5.903 -12.808 -12.353 1.00 18.56 48 ARG A O 1
ATOM 499 N N . ASN A 1 83 ? -4.118 -12.488 -10.997 1.00 17.65 49 ASN A N 1
ATOM 500 C CA . ASN A 1 83 ? -4.851 -12.670 -9.735 1.00 19.72 49 ASN A CA 1
ATOM 501 C C . ASN A 1 83 ? -3.866 -12.307 -8.618 1.00 16.82 49 ASN A C 1
ATOM 502 O O . ASN A 1 83 ? -2.737 -11.900 -8.881 1.00 19.88 49 ASN A O 1
ATOM 507 N N . ALA A 1 84 ? -4.292 -12.389 -7.346 1.00 17.30 50 ALA A N 1
ATOM 508 C CA . ALA A 1 84 ? -3.361 -11.990 -6.272 1.00 19.20 50 ALA A CA 1
ATOM 509 C C . ALA A 1 84 ? -2.176 -12.930 -6.063 1.00 19.02 50 ALA A C 1
ATOM 510 O O . ALA A 1 84 ? -1.091 -12.506 -5.604 1.00 20.85 50 ALA A O 1
ATOM 512 N N . LEU A 1 85 ? -2.364 -14.208 -6.376 1.00 19.28 51 LEU A N 1
ATOM 513 C CA . LEU A 1 85 ? -1.219 -15.133 -6.345 1.00 23.19 51 LEU A CA 1
ATOM 514 C C . LEU A 1 85 ? -0.029 -14.641 -7.175 1.00 24.80 51 LEU A C 1
ATOM 515 O O . LEU A 1 85 ? 1.156 -14.937 -6.856 1.00 27.93 51 LEU A O 1
ATOM 520 N N . GLU A 1 86 ? -0.315 -13.880 -8.228 1.00 21.38 52 GLU A N 1
ATOM 521 C CA . GLU A 1 86 ? 0.796 -13.398 -9.042 1.00 19.53 52 GLU A CA 1
ATOM 522 C C . GLU A 1 86 ? 1.165 -11.926 -8.856 1.00 23.68 52 GLU A C 1
ATOM 523 O O . GLU A 1 86 ? 1.892 -11.356 -9.686 1.00 25.93 52 GLU A O 1
ATOM 529 N N . MET A 1 87 ? 0.730 -11.282 -7.774 1.00 21.29 53 MET A N 1
ATOM 530 C CA . MET A 1 87 ? 0.956 -9.861 -7.665 1.00 22.09 53 MET A CA 1
ATOM 531 C C . MET A 1 87 ? 2.239 -9.590 -6.925 1.00 25.16 53 MET A C 1
ATOM 532 O O . MET A 1 87 ? 2.674 -10.377 -6.038 1.00 23.89 53 MET A O 1
ATOM 537 N N . THR A 1 88 ? 2.797 -8.421 -7.206 1.00 26.21 54 THR A N 1
ATOM 538 C CA . THR A 1 88 ? 3.836 -7.859 -6.331 1.00 27.24 54 THR A CA 1
ATOM 539 C C . THR A 1 88 ? 3.214 -7.174 -5.094 1.00 23.75 54 THR A C 1
ATOM 540 O O . THR A 1 88 ? 1.996 -6.980 -5.056 1.00 24.18 54 THR A O 1
ATOM 544 N N . GLN A 1 89 ? 4.038 -6.803 -4.107 1.00 24.45 55 GLN A N 1
ATOM 545 C CA . GLN A 1 89 ? 3.461 -6.179 -2.905 1.00 28.79 55 GLN A CA 1
ATOM 546 C C . GLN A 1 89 ? 2.893 -4.813 -3.317 1.00 27.50 55 GLN A C 1
ATOM 547 O O . GLN A 1 89 ? 1.834 -4.396 -2.818 1.00 26.94 55 GLN A O 1
ATOM 553 N N . THR A 1 90 ? 3.556 -4.173 -4.294 1.00 28.19 56 THR A N 1
ATOM 554 C CA . THR A 1 90 ? 3.083 -2.884 -4.766 1.00 29.98 56 THR A CA 1
ATOM 555 C C . THR A 1 90 ? 1.727 -2.981 -5.475 1.00 27.54 56 THR A C 1
ATOM 556 O O . THR A 1 90 ? 0.844 -2.164 -5.249 1.00 27.56 56 THR A O 1
ATOM 560 N N . GLN A 1 91 ? 1.573 -3.983 -6.335 1.00 24.33 57 GLN A N 1
ATOM 561 C CA . GLN A 1 91 ? 0.300 -4.192 -6.986 1.00 21.81 57 GLN A CA 1
ATOM 562 C C . GLN A 1 91 ? -0.840 -4.443 -5.993 1.00 21.59 57 GLN A C 1
ATOM 563 O O . GLN A 1 91 ? -1.960 -3.919 -6.167 1.00 22.06 57 GLN A O 1
ATOM 569 N N . ALA A 1 92 ? -0.548 -5.232 -4.940 1.00 22.40 58 ALA A N 1
ATOM 570 C CA . ALA A 1 92 ? -1.583 -5.610 -3.965 1.00 20.32 58 ALA A CA 1
ATOM 571 C C . ALA A 1 92 ? -1.876 -4.373 -3.101 1.00 23.36 58 ALA A C 1
ATOM 572 O O . ALA A 1 92 ? -3.031 -4.056 -2.879 1.00 21.53 58 ALA A O 1
ATOM 574 N N . ALA A 1 93 ? -0.835 -3.654 -2.708 1.00 24.03 59 ALA A N 1
ATOM 575 C CA . ALA A 1 93 ? -1.049 -2.479 -1.861 1.00 29.18 59 ALA A CA 1
ATOM 576 C C . ALA A 1 93 ? -1.886 -1.458 -2.626 1.00 28.03 59 ALA A C 1
ATOM 577 O O . ALA A 1 93 ? -2.830 -0.902 -2.088 1.00 26.32 59 ALA A O 1
ATOM 579 N N . ASN A 1 94 ? -1.563 -1.229 -3.902 1.00 26.14 60 ASN A N 1
ATOM 580 C CA . ASN A 1 94 ? -2.335 -0.260 -4.673 1.00 26.90 60 ASN A CA 1
ATOM 581 C C . ASN A 1 94 ? -3.792 -0.618 -4.917 1.00 26.03 60 ASN A C 1
ATOM 582 O O . ASN A 1 94 ? -4.669 0.253 -4.824 1.00 28.19 60 ASN A O 1
ATOM 587 N N . LEU A 1 95 ? -4.048 -1.885 -5.246 1.00 23.94 61 LEU A N 1
ATOM 588 C CA . LEU A 1 95 ? -5.405 -2.341 -5.469 1.00 23.08 61 LEU A CA 1
ATOM 589 C C . LEU A 1 95 ? -6.247 -2.219 -4.169 1.00 23.92 61 LEU A C 1
ATOM 590 O O . LEU A 1 95 ? -7.367 -1.725 -4.182 1.00 24.20 61 LEU A O 1
ATOM 595 N N . PHE A 1 96 ? -5.711 -2.676 -3.048 1.00 20.48 62 PHE A N 1
ATOM 596 C CA . PHE A 1 96 ? -6.590 -2.717 -1.887 1.00 20.66 62 PHE A CA 1
ATOM 597 C C . PHE A 1 96 ? -6.668 -1.413 -1.121 1.00 21.88 62 PHE A C 1
ATOM 598 O O . PHE A 1 96 ? -7.639 -1.211 -0.367 1.00 22.16 62 PHE A O 1
ATOM 606 N N . ALA A 1 97 ? -5.732 -0.487 -1.348 1.00 20.75 63 ALA A N 1
ATOM 607 C CA . ALA A 1 97 ? -5.803 0.790 -0.632 1.00 25.94 63 ALA A CA 1
ATOM 608 C C . ALA A 1 97 ? -7.166 1.472 -0.836 1.00 26.12 63 ALA A C 1
ATOM 609 O O . ALA A 1 97 ? -7.661 2.140 0.036 1.00 29.65 63 ALA A O 1
ATOM 611 N N . ARG A 1 98 ? -7.741 1.320 -2.031 1.00 26.40 64 ARG A N 1
ATOM 612 C CA . ARG A 1 98 ? -8.995 2.008 -2.377 1.00 30.00 64 ARG A CA 1
ATOM 613 C C . ARG A 1 98 ? -10.235 1.274 -1.833 1.00 24.70 64 ARG A C 1
ATOM 614 O O . ARG A 1 98 ? -11.329 1.829 -1.802 1.00 25.86 64 ARG A O 1
ATOM 622 N N . ILE A 1 99 ? -10.056 0.039 -1.379 1.00 21.96 65 ILE A N 1
ATOM 623 C CA . ILE A 1 99 ? -11.223 -0.803 -1.151 1.00 18.42 65 ILE A CA 1
ATOM 624 C C . ILE A 1 99 ? -12.093 -0.331 0.056 1.00 21.56 65 ILE A C 1
ATOM 625 O O . ILE A 1 99 ? -13.314 -0.283 -0.048 1.00 21.30 65 ILE A O 1
ATOM 630 N N . PRO A 1 100 ? -11.465 0.075 1.172 1.00 23.46 66 PRO A N 1
ATOM 631 C CA . PRO A 1 100 ? -12.329 0.553 2.272 1.00 22.28 66 PRO A CA 1
ATOM 632 C C . PRO A 1 100 ? -13.281 1.709 1.892 1.00 26.13 66 PRO A C 1
ATOM 633 O O . PRO A 1 100 ? -14.479 1.699 2.245 1.00 22.78 66 PRO A O 1
ATOM 637 N N . LYS A 1 101 ? -12.754 2.668 1.138 1.00 25.13 67 LYS A N 1
ATOM 638 C CA . LYS A 1 101 ? -13.541 3.829 0.755 1.00 27.29 67 LYS A CA 1
ATOM 639 C C . LYS A 1 101 ? -14.698 3.391 -0.171 1.00 24.71 67 LYS A C 1
ATOM 640 O O . LYS A 1 101 ? -15.860 3.837 -0.012 1.00 24.29 67 LYS A O 1
ATOM 646 N N . ILE A 1 102 ? -14.403 2.474 -1.110 1.00 21.55 68 ILE A N 1
ATOM 647 C CA . ILE A 1 102 ? -15.443 2.016 -2.013 1.00 21.63 68 ILE A CA 1
ATOM 648 C C . ILE A 1 102 ? -16.488 1.220 -1.259 1.00 23.49 68 ILE A C 1
ATOM 649 O O . ILE A 1 102 ? -17.702 1.390 -1.469 1.00 22.69 68 ILE A O 1
ATOM 654 N N . ALA A 1 103 ? -16.005 0.349 -0.372 1.00 20.80 69 AL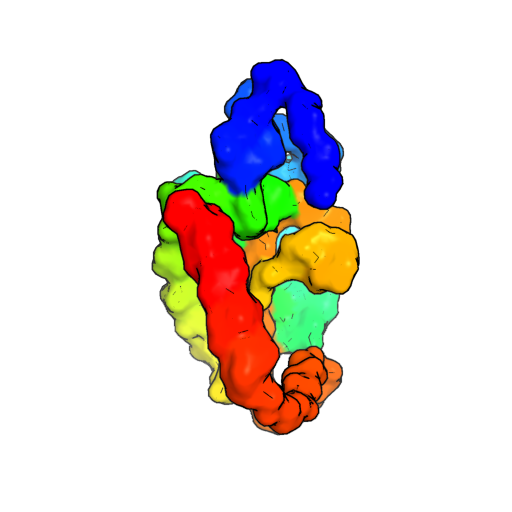A A N 1
ATOM 655 C CA . ALA A 1 103 ? -16.903 -0.483 0.435 1.00 21.08 69 ALA A CA 1
ATOM 656 C C . ALA A 1 103 ? -17.822 0.368 1.325 1.00 18.40 69 ALA A C 1
ATOM 657 O O . ALA A 1 103 ? -18.967 0.041 1.467 1.00 22.58 69 ALA A O 1
ATOM 659 N N . ARG A 1 104 ? -17.284 1.426 1.918 1.00 20.55 70 ARG A N 1
ATOM 660 C CA . ARG A 1 104 ? -18.105 2.286 2.787 1.00 22.82 70 ARG A CA 1
ATOM 661 C C . ARG A 1 104 ? -19.220 2.903 1.958 1.00 27.38 70 ARG A C 1
ATOM 662 O O . ARG A 1 104 ? -20.379 2.935 2.391 1.00 25.74 70 ARG A O 1
ATOM 670 N N . ALA A 1 105 ? -18.858 3.405 0.778 1.00 26.74 71 ALA A N 1
ATOM 671 C CA . ALA A 1 105 ? -19.869 4.018 -0.110 1.00 27.50 71 ALA A CA 1
ATOM 672 C C . ALA A 1 105 ? -20.927 2.992 -0.529 1.00 25.14 71 ALA A C 1
ATOM 673 O O . ALA A 1 105 ? -22.123 3.272 -0.555 1.00 27.95 71 ALA A O 1
ATOM 675 N N . LEU A 1 106 ? -20.492 1.796 -0.917 1.00 23.06 72 LEU A N 1
ATOM 676 C CA . LEU A 1 106 ? -21.433 0.751 -1.273 1.00 23.46 72 LEU A CA 1
ATOM 677 C C . LEU A 1 106 ? -22.414 0.401 -0.147 1.00 26.94 72 LEU A C 1
ATOM 678 O O . LEU A 1 106 ? -23.618 0.196 -0.347 1.00 25.21 72 LEU A O 1
ATOM 683 N N . GLN A 1 107 ? -21.878 0.303 1.056 1.00 26.86 73 GLN A N 1
ATOM 684 C CA . GLN A 1 107 ? -22.699 -0.002 2.200 1.00 28.23 73 GLN A CA 1
ATOM 685 C C . GLN A 1 107 ? -23.686 1.135 2.427 1.00 28.90 73 GLN A C 1
ATOM 686 O O . GLN A 1 107 ? -24.853 0.885 2.679 1.00 26.10 73 GLN A O 1
ATOM 692 N N . LYS A 1 108 ? -23.227 2.377 2.283 1.00 28.18 74 LYS A N 1
ATOM 693 C CA . LYS A 1 108 ? -24.121 3.525 2.515 1.00 35.25 74 LYS A CA 1
ATOM 694 C C . LYS A 1 108 ? -25.246 3.534 1.459 1.00 31.99 74 LYS A C 1
ATOM 695 O O . LYS A 1 108 ? -26.451 3.656 1.767 1.00 32.92 74 LYS A O 1
ATOM 701 N N . ALA A 1 109 ? -24.854 3.412 0.191 1.00 26.41 75 ALA A N 1
ATOM 702 C CA . ALA A 1 109 ? -25.830 3.453 -0.904 1.00 31.60 75 ALA A CA 1
ATOM 703 C C . ALA A 1 109 ? -26.886 2.363 -0.811 1.00 32.78 75 ALA A C 1
ATOM 704 O O . ALA A 1 109 ? -28.061 2.614 -1.142 1.00 35.62 75 ALA A O 1
ATOM 706 N N . THR A 1 110 ? -26.478 1.160 -0.378 1.00 29.22 76 THR A N 1
ATOM 707 C CA . THR A 1 110 ? -27.386 0.013 -0.345 1.00 27.90 76 THR A CA 1
ATOM 708 C C . THR A 1 110 ? -28.026 -0.227 1.012 1.00 28.81 76 THR A C 1
ATOM 709 O O . THR A 1 110 ? -28.929 -1.065 1.140 1.00 30.30 76 THR A O 1
ATOM 713 N N . LYS A 1 111 ? -27.568 0.520 2.015 1.00 30.26 77 LYS A N 1
ATOM 714 C CA . LYS A 1 111 ? -27.942 0.264 3.396 1.00 34.05 77 LYS A CA 1
ATOM 715 C C . LYS A 1 111 ? -27.668 -1.211 3.792 1.00 33.71 77 LYS A C 1
ATOM 716 O O . LYS A 1 111 ? -28.464 -1.845 4.476 1.00 36.28 77 LYS A O 1
ATOM 722 N N . ALA A 1 112 ? -26.535 -1.748 3.346 1.00 25.28 78 ALA A N 1
ATOM 723 C CA . ALA A 1 112 ? -26.169 -3.111 3.686 1.00 23.48 78 ALA A CA 1
ATOM 724 C C . ALA A 1 112 ? -25.811 -3.307 5.151 1.00 26.00 78 ALA A C 1
ATOM 725 O O . ALA A 1 112 ? -25.263 -2.373 5.770 1.00 27.27 78 ALA A O 1
ATOM 727 N N . ASP A 1 113 ? -26.117 -4.489 5.708 1.00 22.60 79 ASP A N 1
ATOM 728 C CA . ASP A 1 113 ? -25.732 -4.787 7.115 1.00 21.76 79 ASP A CA 1
ATOM 729 C C . ASP A 1 113 ? -24.313 -5.304 7.257 1.00 19.19 79 ASP A C 1
ATOM 730 O O . ASP A 1 113 ? -23.719 -5.252 8.370 1.00 22.40 79 ASP A O 1
ATOM 735 N N . GLY A 1 114 ? -23.729 -5.786 6.166 1.00 20.05 80 GLY A N 1
ATOM 736 C CA . GLY A 1 114 ? -22.377 -6.359 6.238 1.00 17.59 80 GLY A CA 1
ATOM 737 C C . GLY A 1 114 ? -21.817 -6.415 4.814 1.00 16.41 80 GLY A C 1
ATOM 738 O O . GLY A 1 114 ? -22.479 -5.982 3.855 1.00 18.84 80 GLY A O 1
ATOM 739 N N . LEU A 1 115 ? -20.596 -6.914 4.700 1.00 17.01 81 LEU A N 1
ATOM 740 C CA . LEU A 1 115 ? -19.995 -6.954 3.354 1.00 18.18 81 LEU A CA 1
ATOM 741 C C . LEU A 1 115 ? -18.952 -8.043 3.343 1.00 16.61 81 LEU A C 1
ATOM 742 O O . LEU A 1 115 ? -18.117 -8.158 4.269 1.00 15.38 81 LEU A O 1
ATOM 747 N N . ASN A 1 116 ? -18.935 -8.838 2.240 1.00 16.23 82 ASN A N 1
ATOM 748 C CA . ASN A 1 116 ? -17.781 -9.723 2.022 1.00 14.28 82 ASN A CA 1
ATOM 749 C C . ASN A 1 116 ? -16.848 -9.178 0.952 1.00 17.09 82 ASN A C 1
ATOM 750 O O . ASN A 1 116 ? -17.334 -8.725 -0.100 1.00 18.88 82 ASN A O 1
ATOM 755 N N . ILE A 1 117 ? -15.553 -9.258 1.225 1.00 15.26 83 ILE A N 1
ATOM 756 C CA . ILE A 1 117 ? -14.513 -8.884 0.228 1.00 15.01 83 ILE A CA 1
ATOM 757 C C . ILE A 1 117 ? -13.853 -10.154 -0.241 1.00 17.34 83 ILE A C 1
ATOM 758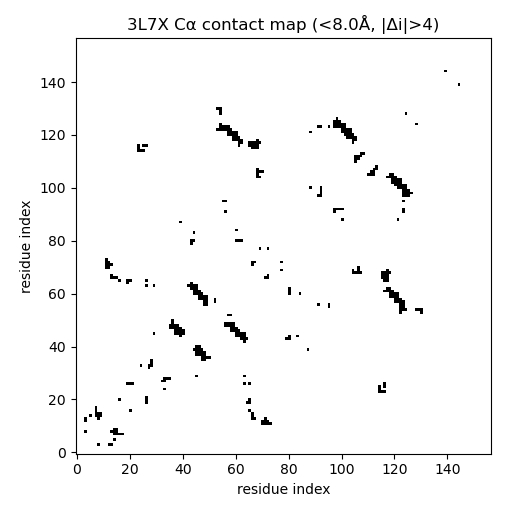 O O . ILE A 1 117 ? -13.355 -10.934 0.612 1.00 16.07 83 ILE A O 1
ATOM 763 N N . ILE A 1 118 ? -13.873 -10.446 -1.559 1.00 14.15 84 ILE A N 1
ATOM 764 C CA . ILE A 1 118 ? -13.420 -11.781 -1.993 1.00 15.80 84 ILE A CA 1
ATOM 765 C C . ILE A 1 118 ? -12.559 -11.687 -3.235 1.00 14.05 84 ILE A C 1
ATOM 766 O O . ILE A 1 118 ? -12.916 -10.952 -4.177 1.00 15.53 84 ILE A O 1
ATOM 771 N N . ASN A 1 119 ? -11.426 -12.379 -3.202 1.00 15.22 85 ASN A N 1
ATOM 772 C CA . ASN A 1 119 ? -10.607 -12.513 -4.430 1.00 15.16 85 ASN A CA 1
ATOM 773 C C . ASN A 1 119 ? -10.404 -13.977 -4.718 1.00 16.34 85 ASN A C 1
ATOM 774 O O . ASN A 1 119 ? -9.924 -14.723 -3.861 1.00 16.46 85 ASN A O 1
ATOM 779 N N . ASN A 1 120 ? -10.721 -14.407 -5.961 1.00 14.45 86 ASN A N 1
ATOM 780 C CA . ASN A 1 120 ? -10.651 -15.831 -6.257 1.00 16.05 86 ASN A CA 1
ATOM 781 C C . ASN A 1 120 ? -9.450 -16.066 -7.185 1.00 15.95 86 ASN A C 1
ATOM 782 O O . ASN A 1 120 ? -9.286 -15.339 -8.158 1.00 18.70 86 ASN A O 1
ATOM 787 N N . ASN A 1 121 ? -8.644 -17.079 -6.884 1.00 14.67 87 ASN A N 1
ATOM 788 C CA . ASN A 1 121 ? -7.432 -17.306 -7.636 1.00 15.52 87 ASN A CA 1
ATOM 789 C C . ASN A 1 121 ? -7.412 -18.676 -8.235 1.00 16.65 87 ASN A C 1
ATOM 790 O O . ASN A 1 121 ? -7.301 -19.680 -7.498 1.00 17.77 87 ASN A O 1
ATOM 795 N N . GLU A 1 122 ? -7.484 -18.699 -9.590 1.00 15.37 88 GLU A N 1
ATOM 796 C CA . GLU A 1 122 ? -7.525 -19.929 -10.415 1.00 19.20 88 GLU A CA 1
ATOM 797 C C . GLU A 1 122 ? -8.866 -20.635 -10.375 1.00 19.52 88 GLU A C 1
ATOM 798 O O . GLU A 1 122 ? -9.748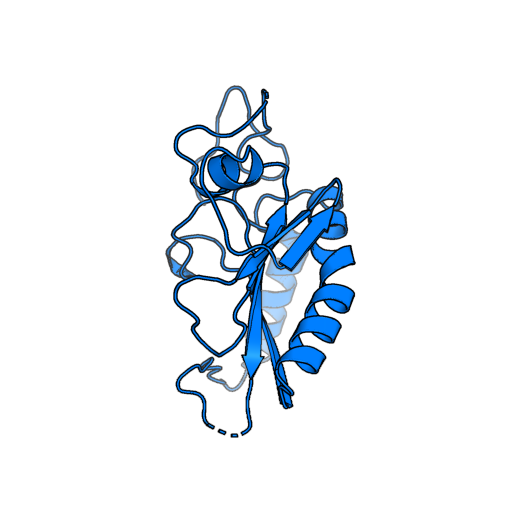 -20.332 -9.560 1.00 18.54 88 GLU A O 1
ATOM 804 N N . GLU A 1 123 ? -9.026 -21.548 -11.340 1.00 21.30 89 GLU A N 1
ATOM 805 C CA . GLU A 1 123 ? -10.315 -22.113 -11.623 1.00 23.96 89 GLU A CA 1
ATOM 806 C C . GLU A 1 123 ? -10.921 -22.863 -10.455 1.00 21.84 89 GLU A C 1
ATOM 807 O O . GLU A 1 123 ? -12.136 -22.776 -10.216 1.00 20.15 89 GLU A O 1
ATOM 813 N N . THR A 1 124 ? -10.105 -23.585 -9.684 1.00 22.10 90 THR A N 1
ATOM 814 C CA . THR A 1 124 ? -10.688 -24.346 -8.567 1.00 20.99 90 THR A CA 1
ATOM 815 C C . THR A 1 124 ? -11.235 -23.432 -7.483 1.00 24.33 90 THR A C 1
ATOM 816 O O . THR A 1 124 ? -12.053 -23.848 -6.680 1.00 24.23 90 THR A O 1
ATOM 820 N N . ALA A 1 125 ? -10.819 -22.162 -7.477 1.00 20.74 91 ALA A N 1
ATOM 821 C CA . ALA A 1 125 ? -11.395 -21.240 -6.484 1.00 16.75 91 ALA A CA 1
ATOM 822 C C . ALA A 1 125 ? -12.495 -20.394 -7.090 1.00 20.45 91 ALA A C 1
ATOM 823 O O . ALA A 1 125 ? -13.021 -19.475 -6.432 1.00 20.34 91 ALA A O 1
ATOM 825 N N . GLY A 1 126 ? -12.842 -20.694 -8.345 1.00 19.20 92 GLY A N 1
ATOM 826 C CA . GLY A 1 126 ? -13.960 -20.060 -9.002 1.00 18.88 92 GLY A CA 1
ATOM 827 C C . GLY A 1 126 ? -13.528 -19.019 -10.062 1.00 22.17 92 GLY A C 1
ATOM 828 O O . GLY A 1 126 ? -14.374 -18.459 -10.733 1.00 21.58 92 GLY A O 1
ATOM 829 N N . GLN A 1 127 ? -12.248 -18.699 -10.163 1.00 17.63 93 GLN A N 1
ATOM 830 C CA . GLN A 1 127 ? -11.815 -17.707 -11.192 1.00 14.69 93 GLN A CA 1
ATOM 831 C C . GLN A 1 127 ? -12.093 -18.140 -12.626 1.00 18.68 93 GLN A C 1
ATOM 832 O O . GLN A 1 127 ? -11.664 -19.205 -13.072 1.00 20.87 93 GLN A O 1
ATOM 838 N N . THR A 1 128 ? -12.759 -17.249 -13.371 1.00 17.07 94 THR A N 1
ATOM 839 C CA . THR A 1 128 ? -12.983 -17.546 -14.806 1.00 21.59 94 THR A CA 1
ATOM 840 C C . THR A 1 128 ? -12.489 -16.443 -15.744 1.00 20.42 94 THR A C 1
ATOM 841 O O . THR A 1 128 ? -12.171 -16.723 -16.934 1.00 21.15 94 THR A O 1
ATOM 845 N N . VAL A 1 129 ? -12.413 -15.218 -15.210 1.00 17.46 95 VAL A N 1
ATOM 846 C CA . VAL A 1 129 ? -11.813 -14.097 -15.939 1.00 21.99 95 VAL A CA 1
ATOM 847 C C . VAL A 1 129 ? -10.435 -13.846 -15.335 1.00 18.80 95 VAL A C 1
ATOM 848 O O . VAL A 1 129 ? -10.318 -13.608 -14.138 1.00 19.24 95 VAL A O 1
ATOM 852 N N . PHE A 1 130 ? -9.407 -13.931 -16.169 1.00 18.23 96 PHE A N 1
ATOM 853 C CA . PHE A 1 130 ? -8.020 -13.927 -15.687 1.00 16.81 96 PHE A CA 1
ATOM 854 C C . PHE A 1 130 ? -7.342 -12.584 -15.642 1.00 17.95 96 PHE A C 1
ATOM 855 O O . PHE A 1 130 ? -6.143 -12.455 -15.982 1.00 19.55 96 PHE A O 1
ATOM 863 N N . HIS A 1 131 ? -8.086 -11.597 -15.094 1.00 15.49 97 HIS A N 1
ATOM 864 C CA . HIS A 1 131 ? -7.544 -10.284 -14.723 1.00 16.96 97 HIS A CA 1
ATOM 865 C C . HIS A 1 131 ? -8.039 -10.098 -13.309 1.00 19.68 97 HIS A C 1
ATOM 866 O O . HIS A 1 131 ? -9.224 -10.298 -13.060 1.00 20.32 97 HIS A O 1
ATOM 873 N N . ALA A 1 132 ? -7.121 -9.751 -12.441 1.00 16.90 98 ALA A N 1
ATOM 874 C CA . ALA A 1 132 ? -7.435 -9.784 -10.984 1.00 15.58 98 ALA A CA 1
ATOM 875 C C . ALA A 1 132 ? -8.668 -8.963 -10.719 1.00 17.53 98 ALA A C 1
ATOM 876 O O . ALA A 1 132 ? -8.769 -7.821 -11.193 1.00 18.11 98 ALA A O 1
ATOM 878 N N . HIS A 1 133 ? -9.599 -9.464 -9.860 1.00 14.25 99 HIS A N 1
ATOM 879 C CA . HIS A 1 133 ? -10.742 -8.628 -9.515 1.00 15.09 99 HIS A CA 1
ATOM 880 C C . HIS A 1 133 ? -11.109 -8.971 -8.063 1.00 14.86 99 HIS A C 1
ATOM 881 O O . HIS A 1 133 ? -11.065 -10.151 -7.677 1.00 16.48 99 HIS A O 1
ATOM 888 N N . VAL A 1 134 ? -11.410 -7.926 -7.281 1.00 14.83 100 VAL A N 1
ATOM 889 C CA . VAL A 1 134 ? -11.869 -8.131 -5.911 1.00 15.58 100 VAL A CA 1
ATOM 890 C C . VAL A 1 134 ? -13.334 -7.890 -5.833 1.00 14.17 100 VAL A C 1
ATOM 891 O O . VAL A 1 134 ? -13.870 -6.814 -6.253 1.00 15.90 100 VAL A O 1
ATOM 895 N N . HIS A 1 135 ? -14.072 -8.905 -5.367 1.00 14.52 101 HIS A N 1
ATOM 896 C CA . HIS A 1 135 ? -15.533 -8.732 -5.253 1.00 15.12 101 HIS A CA 1
ATOM 897 C C . HIS A 1 135 ? -15.843 -7.967 -3.939 1.00 16.34 101 HIS A C 1
ATOM 898 O O . HIS A 1 135 ? -15.248 -8.277 -2.916 1.00 17.15 101 HIS A O 1
ATOM 905 N N . LEU A 1 136 ? -16.775 -7.018 -4.021 1.00 13.72 102 LEU A N 1
ATOM 906 C CA . LEU A 1 136 ? -17.377 -6.405 -2.771 1.00 15.21 102 LEU A CA 1
ATOM 907 C C . LEU A 1 136 ? -18.813 -6.848 -2.823 1.00 16.94 102 LEU A C 1
ATOM 908 O O . LEU A 1 136 ? -19.526 -6.491 -3.748 1.00 18.06 102 LEU A O 1
ATOM 913 N N . VAL A 1 137 ? -19.241 -7.669 -1.873 1.00 14.65 103 VAL A N 1
ATOM 914 C CA . VAL A 1 137 ? -20.574 -8.304 -1.918 1.00 15.30 103 VAL A CA 1
ATOM 915 C C . VAL A 1 137 ? -21.320 -7.772 -0.681 1.00 18.49 103 VAL A C 1
ATOM 916 O O . VAL A 1 137 ? -21.125 -8.276 0.473 1.00 18.34 103 VAL A O 1
ATOM 920 N N . PRO A 1 138 ? -22.192 -6.795 -0.886 1.00 15.72 104 PRO A N 1
ATOM 921 C CA . PRO A 1 138 ? -23.009 -6.313 0.274 1.00 18.36 104 PRO A CA 1
ATOM 922 C C . PRO A 1 138 ? -23.876 -7.442 0.800 1.00 19.34 104 PRO A C 1
ATOM 923 O O . PRO A 1 138 ? -24.387 -8.308 0.039 1.00 18.09 104 PRO A O 1
ATOM 927 N N . ARG A 1 139 ? -24.127 -7.443 2.113 1.00 17.00 105 ARG A N 1
ATOM 928 C CA . ARG A 1 139 ? -24.899 -8.492 2.727 1.00 20.71 105 ARG A CA 1
ATOM 929 C C . ARG A 1 139 ? -26.075 -7.824 3.510 1.00 24.04 105 ARG A C 1
ATOM 930 O O . ARG A 1 139 ? -25.940 -6.715 4.063 1.00 21.31 105 ARG A O 1
ATOM 938 N N . PHE A 1 140 ? -27.238 -8.460 3.446 1.00 22.95 106 PHE A N 1
ATOM 939 C CA . PHE A 1 140 ? -28.476 -7.913 4.003 1.00 26.90 106 PHE A CA 1
ATOM 940 C C . PHE A 1 140 ? -29.121 -8.942 4.947 1.00 31.59 106 PHE A C 1
ATOM 941 O O . PHE A 1 140 ? -29.445 -10.053 4.547 1.00 33.55 106 PHE A O 1
ATOM 949 N N . ALA A 1 141 ? -29.283 -8.597 6.221 1.00 29.80 107 ALA A N 1
ATOM 950 C CA . ALA A 1 141 ? -29.999 -9.503 7.092 1.00 35.49 107 ALA A CA 1
ATOM 951 C C . ALA A 1 141 ? -31.328 -9.886 6.435 1.00 40.48 107 ALA A C 1
ATOM 952 O O . ALA A 1 141 ? -31.718 -11.043 6.479 1.00 45.95 107 ALA A O 1
ATOM 954 N N . SER A 1 143 ? -31.444 -12.539 4.437 1.00 48.75 109 SER A N 1
ATOM 955 C CA . SER A 1 143 ? -32.202 -12.260 3.203 1.00 51.26 109 SER A CA 1
ATOM 956 C C . SER A 1 143 ? -31.545 -12.824 1.935 1.00 53.12 109 SER A C 1
ATOM 957 O O . SER A 1 143 ? -32.242 -13.180 0.955 1.00 58.68 109 SER A O 1
ATOM 959 N N . ASP A 1 144 ? -30.217 -12.881 1.935 1.00 52.47 110 ASP A N 1
ATOM 960 C CA . ASP A 1 144 ? -29.436 -13.254 0.732 1.00 49.00 110 ASP A CA 1
ATOM 961 C C . ASP A 1 144 ? -29.430 -14.731 0.366 1.00 45.73 110 ASP A C 1
ATOM 962 O O . ASP A 1 144 ? -29.429 -15.617 1.214 1.00 50.99 110 ASP A O 1
ATOM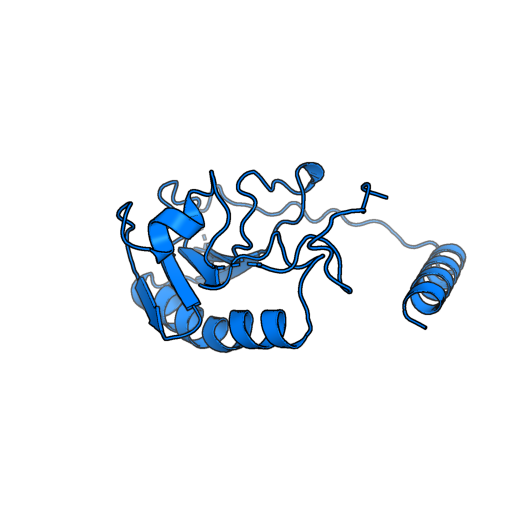 967 N N . GLU A 1 145 ? -29.306 -14.996 -0.925 1.00 40.86 111 GLU A N 1
ATOM 968 C CA . GLU A 1 145 ? -29.142 -16.363 -1.375 1.00 35.05 111 GLU A CA 1
ATOM 969 C C . GLU A 1 145 ? -27.631 -16.607 -1.526 1.00 30.47 111 GLU A C 1
ATOM 970 O O . GLU A 1 145 ? -27.154 -17.736 -1.614 1.00 36.51 111 GLU A O 1
ATOM 976 N N . PHE A 1 146 ? -26.907 -15.514 -1.533 1.00 31.10 112 PHE A N 1
ATOM 977 C CA . PHE A 1 146 ? -25.450 -15.566 -1.404 1.00 29.09 112 PHE A CA 1
ATOM 978 C C . PHE A 1 146 ? -24.953 -16.119 -0.065 1.00 29.51 112 PHE A C 1
ATOM 979 O O . PHE A 1 146 ? -25.485 -15.788 0.978 1.00 32.51 112 PHE A O 1
ATOM 987 N N . ASP A 1 147 ? -23.900 -16.928 -0.087 1.00 29.29 113 ASP A N 1
ATOM 988 C CA . ASP A 1 147 ? -23.423 -17.542 1.153 1.00 30.30 113 ASP A CA 1
ATOM 989 C C . ASP A 1 147 ? -22.004 -18.065 0.984 1.00 26.87 113 ASP A C 1
ATOM 990 O O . ASP A 1 147 ? -21.647 -18.466 -0.079 1.00 23.93 113 ASP A O 1
ATOM 995 N N . ILE A 1 148 ? -21.204 -18.093 2.065 1.00 25.21 114 ILE A N 1
ATOM 996 C CA . ILE A 1 148 ? -19.897 -18.763 2.051 1.00 22.34 114 ILE A CA 1
ATOM 997 C C . ILE A 1 148 ? -20.008 -19.929 3.033 1.00 28.76 114 ILE A C 1
ATOM 998 O O . ILE A 1 148 ? -20.405 -19.696 4.171 1.00 27.96 114 ILE A O 1
ATOM 1003 N N . ARG A 1 149 ? -19.723 -21.150 2.587 1.00 27.82 115 ARG A N 1
ATOM 1004 C CA . ARG A 1 149 ? -19.779 -22.365 3.434 1.00 30.56 115 ARG A CA 1
ATOM 1005 C C . ARG A 1 149 ? -18.466 -22.618 4.163 1.00 28.78 115 ARG A C 1
ATOM 1006 O O . ARG A 1 149 ? -17.611 -23.355 3.689 1.00 30.81 115 ARG A O 1
ATOM 1010 N N . PHE A 1 150 ? -18.288 -21.997 5.317 1.00 24.88 116 PHE A N 1
ATOM 1011 C CA . PHE A 1 150 ? -17.050 -22.196 6.080 1.00 25.28 116 PHE A CA 1
ATOM 1012 C C . PHE A 1 150 ? -17.103 -23.401 7.001 1.00 25.49 116 PHE A C 1
ATOM 1013 O O . PHE A 1 150 ? -17.312 -23.237 8.222 0.50 16.52 116 PHE A O 1
ATOM 1021 N N . VAL A 1 151 ? -16.882 -24.587 6.452 1.00 22.54 117 VAL A N 1
ATOM 1022 C CA . VAL A 1 151 ? -16.833 -25.788 7.320 1.00 20.09 117 VAL A CA 1
ATOM 1023 C C . VAL A 1 151 ? -15.697 -25.725 8.333 1.00 19.31 117 VAL A C 1
ATOM 1024 O O . VAL A 1 151 ? -14.711 -24.989 8.161 1.00 20.00 117 VAL A O 1
ATOM 1028 N N . GLN A 1 152 ? -15.900 -26.451 9.456 1.00 19.94 118 GLN A N 1
ATOM 1029 C CA . GLN A 1 152 ? -14.951 -26.441 10.551 1.00 19.77 118 GLN A CA 1
ATOM 1030 C C . GLN A 1 152 ? -14.532 -27.868 10.912 1.00 19.23 118 GLN A C 1
ATOM 1031 O O . GLN A 1 152 ? -15.289 -28.775 10.721 1.00 22.40 118 GLN A O 1
ATOM 1037 N N . HIS A 1 153 ? -13.293 -28.046 11.387 1.00 21.60 119 HIS A N 1
ATOM 1038 C CA . HIS A 1 153 ? -12.826 -29.359 11.812 1.00 19.48 119 HIS A CA 1
ATOM 1039 C C . HIS A 1 153 ? -12.122 -29.172 13.128 1.00 20.91 119 HIS A C 1
ATOM 1040 O O . HIS A 1 153 ? -11.597 -28.104 13.406 1.00 20.92 119 HIS A O 1
ATOM 1047 N N . GLU A 1 154 ? -12.089 -30.230 13.934 1.00 22.22 120 GLU A N 1
ATOM 1048 C CA . GLU A 1 154 ? -11.199 -30.205 15.100 1.00 20.55 120 GLU A CA 1
ATOM 1049 C C . GLU A 1 154 ? -9.726 -30.477 14.752 1.00 21.60 120 GLU A C 1
ATOM 1050 O O . GLU A 1 154 ? -9.410 -31.476 14.111 1.00 26.37 120 GLU A O 1
ATOM 1056 N N . PRO A 1 155 ? -8.808 -29.640 15.261 1.00 26.19 121 PRO A N 1
ATOM 1057 C CA . PRO A 1 155 ? -7.401 -29.730 14.856 1.00 27.74 121 PRO A CA 1
ATOM 1058 C C . PRO A 1 155 ? -6.716 -30.889 15.587 1.00 34.19 121 PRO A C 1
ATOM 1059 O O . PRO A 1 155 ? -7.109 -31.273 16.711 1.00 29.95 121 PRO A O 1
ATOM 1063 N N . ASP A 1 156 ? -5.757 -31.486 14.909 1.00 32.86 122 ASP A N 1
ATOM 1064 C CA . ASP A 1 156 ? -4.768 -32.339 15.535 1.00 32.13 122 ASP A CA 1
ATOM 1065 C C . ASP A 1 156 ? -3.604 -31.389 15.709 1.00 33.30 122 ASP A C 1
ATOM 1066 O O . ASP A 1 156 ? -2.987 -30.932 14.698 1.00 32.73 122 ASP A O 1
ATOM 1071 N N . PHE A 1 157 ? -3.302 -31.042 16.957 1.00 29.71 123 PHE A N 1
ATOM 1072 C CA . PHE A 1 157 ? -2.354 -29.964 17.128 1.00 32.24 123 PHE A CA 1
ATOM 1073 C C . PHE A 1 157 ? -0.953 -30.325 16.687 1.00 32.35 123 PHE A C 1
ATOM 1074 O O . PHE A 1 157 ? -0.200 -29.438 16.283 1.00 36.61 123 PHE A O 1
ATOM 1082 N N . THR A 1 158 ? -0.597 -31.601 16.771 1.00 34.25 124 THR A N 1
ATOM 1083 C CA . THR A 1 158 ? 0.703 -32.000 16.280 1.00 37.52 124 THR A CA 1
ATOM 1084 C C . THR A 1 158 ? 0.799 -31.808 14.753 1.00 39.56 124 THR A C 1
ATOM 1085 O O . THR A 1 158 ? 1.731 -31.184 14.246 1.00 41.37 124 THR A O 1
ATOM 1089 N N . ARG A 1 159 ? -0.139 -32.370 14.012 1.00 36.53 125 ARG A N 1
ATOM 1090 C CA . ARG A 1 159 ? -0.171 -32.104 12.554 1.00 35.14 125 ARG A CA 1
ATOM 1091 C C . ARG A 1 159 ? -0.272 -30.600 12.223 1.00 34.64 125 ARG A C 1
ATOM 1092 O O . ARG A 1 159 ? 0.310 -30.114 11.230 1.00 33.64 125 ARG A O 1
ATOM 1096 N N . LEU A 1 160 ? -1.035 -29.853 13.027 1.00 36.50 126 LEU A N 1
ATOM 1097 C CA . LEU A 1 160 ? -1.233 -28.435 12.707 1.00 30.08 126 LEU A CA 1
ATOM 1098 C C . LEU A 1 160 ? 0.096 -27.705 12.871 1.00 33.63 126 LEU A C 1
ATOM 1099 O O . LEU A 1 160 ? 0.463 -26.846 12.072 1.00 29.17 126 LEU A O 1
ATOM 1104 N N . GLY A 1 161 ? 0.857 -28.086 13.909 1.00 34.66 127 GLY A N 1
ATOM 1105 C CA . GLY A 1 161 ? 2.146 -27.459 14.148 1.00 35.99 127 GLY A CA 1
ATOM 1106 C C . GLY A 1 161 ? 3.138 -27.772 13.025 1.00 35.85 127 GLY A C 1
ATOM 1107 O O . GLY A 1 161 ? 3.931 -26.935 12.630 1.00 36.71 127 GLY A O 1
ATOM 1108 N N . GLN A 1 162 ? 3.072 -28.982 12.478 1.00 36.11 128 GLN A N 1
ATOM 1109 C CA . GLN A 1 162 ? 3.980 -29.381 11.418 1.00 38.83 128 GLN A CA 1
ATOM 1110 C C . GLN A 1 162 ? 3.602 -28.662 10.117 1.00 39.62 128 GLN A C 1
ATOM 1111 O O . GLN A 1 162 ? 4.464 -28.269 9.347 1.00 36.72 128 GLN A O 1
ATOM 1117 N N . LEU A 1 163 ? 2.303 -28.505 9.886 1.00 34.34 129 LEU A N 1
ATOM 1118 C CA . LEU A 1 163 ? 1.836 -27.768 8.702 1.00 31.21 129 LEU A CA 1
ATOM 1119 C C . LEU A 1 163 ? 2.333 -26.319 8.781 1.00 31.47 129 LE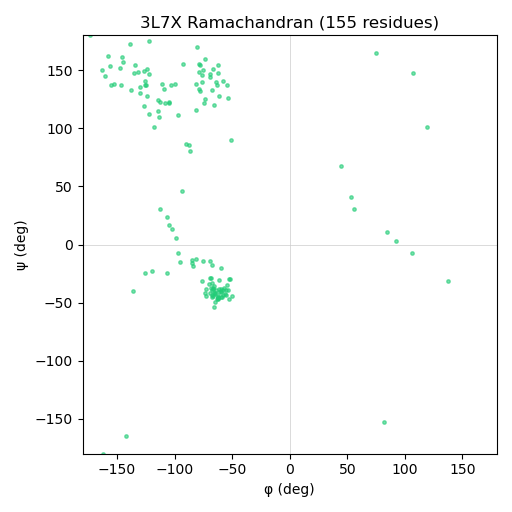U A C 1
ATOM 1120 O O . LEU A 1 163 ? 2.863 -25.801 7.823 1.00 33.52 129 LEU A O 1
ATOM 1125 N N . ALA A 1 164 ? 2.174 -25.660 9.938 1.00 30.54 130 ALA A N 1
ATOM 1126 C CA . ALA A 1 164 ? 2.677 -24.290 10.082 1.00 31.41 130 ALA A CA 1
ATOM 1127 C C . ALA A 1 164 ? 4.196 -24.217 9.830 1.00 34.16 130 ALA A C 1
ATOM 1128 O O . ALA A 1 164 ? 4.665 -23.304 9.136 1.00 33.37 130 ALA A O 1
ATOM 1130 N N . GLU A 1 165 ? 4.959 -25.144 10.410 1.00 33.62 131 GLU A N 1
ATOM 1131 C CA . GLU A 1 165 ? 6.412 -25.246 10.119 1.00 36.72 131 GLU A CA 1
ATOM 1132 C C . GLU A 1 165 ? 6.711 -25.341 8.592 1.00 37.61 131 GLU A C 1
ATOM 1133 O O . GLU A 1 165 ? 7.547 -24.620 8.082 1.00 39.51 131 GLU A O 1
ATOM 1135 N N . ASP A 1 166 ? 5.985 -26.207 7.883 1.00 31.19 132 ASP A N 1
ATOM 1136 C CA . ASP A 1 166 ? 6.152 -26.384 6.452 1.00 34.91 132 ASP A CA 1
ATOM 1137 C C . ASP A 1 166 ? 5.887 -25.076 5.684 1.00 34.26 132 ASP A C 1
ATOM 1138 O O . ASP A 1 166 ? 6.541 -24.764 4.677 1.00 37.20 132 ASP A O 1
ATOM 1143 N N . ILE A 1 167 ? 4.873 -24.336 6.123 1.00 33.42 133 ILE A N 1
ATOM 1144 C CA . ILE A 1 167 ? 4.518 -23.130 5.426 1.00 32.61 133 ILE A CA 1
ATOM 1145 C C . ILE A 1 167 ? 5.559 -22.056 5.697 1.00 32.89 133 ILE A C 1
ATOM 1146 O O . ILE A 1 167 ? 6.044 -21.397 4.763 1.00 33.57 133 ILE A O 1
ATOM 1151 N N . GLN A 1 168 ? 5.956 -21.931 6.960 1.00 37.47 134 GLN A N 1
ATOM 1152 C CA . GLN A 1 168 ? 7.063 -21.043 7.318 1.00 38.46 134 GLN A CA 1
ATOM 1153 C C . GLN A 1 168 ? 8.294 -21.289 6.442 1.00 40.51 134 GLN A C 1
ATOM 1154 O O . GLN A 1 168 ? 8.941 -20.349 5.986 1.00 46.97 134 GLN A O 1
ATOM 1160 N N . LYS A 1 169 ? 8.624 -22.553 6.223 1.00 41.00 135 LYS A N 1
ATOM 1161 C CA . LYS A 1 169 ? 9.781 -22.897 5.396 1.00 45.87 135 LYS A CA 1
ATOM 1162 C C . LYS A 1 169 ? 9.673 -22.254 4.014 1.00 46.07 135 LYS A C 1
ATOM 1163 O O . LYS A 1 169 ? 10.659 -21.705 3.491 1.00 46.19 135 LYS A O 1
ATOM 1167 N N . GLU A 1 170 ? 8.485 -22.315 3.420 1.00 37.54 136 GLU A N 1
ATOM 1168 C CA . GLU A 1 170 ? 8.281 -21.723 2.099 1.00 41.45 136 GLU A CA 1
ATOM 1169 C C . GLU A 1 170 ? 8.349 -20.201 2.101 1.00 43.15 136 GLU A C 1
ATOM 1170 O O . GLU A 1 170 ? 8.802 -19.624 1.128 1.00 42.61 136 GLU A O 1
ATOM 1176 N N . ILE A 1 171 ? 7.843 -19.532 3.137 1.00 40.23 137 ILE A N 1
ATOM 1177 C CA . ILE A 1 171 ? 8.029 -18.080 3.184 1.00 47.57 137 ILE A CA 1
ATOM 1178 C C . ILE A 1 171 ? 9.530 -17.684 3.201 1.00 55.94 137 ILE A C 1
ATOM 1179 O O . ILE A 1 171 ? 9.945 -16.802 2.438 1.00 56.48 137 ILE A O 1
ATOM 1184 N N . GLU A 1 172 ? 10.335 -18.371 4.025 1.00 53.71 138 GLU A N 1
ATOM 1185 C CA . GLU A 1 172 ? 11.753 -18.045 4.228 1.00 59.36 138 GLU A CA 1
ATOM 1186 C C . GLU A 1 172 ? 12.711 -18.284 3.041 1.00 63.15 138 GLU A C 1
ATOM 1187 O O . GLU A 1 172 ? 12.432 -19.065 2.126 1.00 66.07 138 GLU A O 1
#

Foldseek 3Di:
DDDFDDPQGDPQGDGAPPQADPPAPVLCCLVVVDDFQWDDDDPFKTKGADPVCLDPLKMKIFTNGFDQEVSRDDPVNVCVRCVCVVVSLVVSCVVVVAPDWDWDWAHDPVSPDDRRGTIIIIRGHHVDGPDDDDDDDDDDPVVVVVVVVVVVVVVVD

Sequence (157 aa):
LVPRGSHMASMTGGQQMGGSMNDCLFCKIVAGDIPSSKVYEDEDVLAFLDISQATKGHTLVIPKEHVRNALEMTQTQAANLFARIPKIARALQKATKADGLNIINNNEETAGQTVFHAHVHLVPRFASDEFDIRFVQHEPDFTRLGQLAEDIQKEIE

Secondary structure (DSSP, 8-state):
------TTB-TTSSB------TT-HHHHHHHTSS---EEEE-SSEEEEE-TT-SSTT-EEEEESS--S-GGG--HHHHHHHHHTHHHHHHHHHHHHT-SEEEEEE--SGGGT--S-S--EEEEEE----S-----------HHHHHHHHHHHHHHH-

Solvent-accessible surface area: 10417 Å² total; per-residue (Å²): 159,98,124,160,72,52,179,45,43,16,105,58,10,25,92,97,60,76,98,62,46,132,142,9,80,10,5,86,12,41,69,59,111,56,124,29,51,108,71,48,80,39,94,52,1,1,0,9,56,24,142,85,68,49,9,136,6,6,0,6,0,0,13,53,97,14,10,86,0,40,124,23,20,50,161,87,40,35,65,60,1,74,71,45,3,67,117,10,14,141,47,17,74,147,84,17,178,8,102,27,50,35,89,40,38,37,32,42,137,146,53,45,2,109,44,64,0,0,16,1,29,0,1,0,64,43,107,108,43,176,43,107,69,135,165,102,168,156,168,61,76,151,115,103,91,43,107,95,57,44,62,93,134,111,148,138,119